Protein AF-A0A1I0B148-F1 (afdb_monomer_lite)

Structure (mmCIF, N/CA/C/O backbone):
data_AF-A0A1I0B148-F1
#
_entry.id   AF-A0A1I0B148-F1
#
loop_
_atom_site.group_PDB
_atom_site.id
_atom_site.type_symbol
_atom_site.label_atom_id
_atom_site.label_alt_id
_atom_site.label_comp_id
_atom_site.label_asym_id
_atom_site.label_entity_id
_atom_site.label_seq_id
_atom_site.pdbx_PDB_ins_code
_atom_site.Cartn_x
_atom_site.Cartn_y
_atom_site.Cartn_z
_atom_site.occupancy
_atom_site.B_iso_or_equiv
_atom_site.auth_seq_id
_atom_site.auth_comp_id
_atom_site.auth_asym_id
_atom_site.auth_atom_id
_atom_site.pdbx_PDB_model_num
ATOM 1 N N . MET A 1 1 ? -2.879 -19.312 -6.685 1.00 50.84 1 MET A N 1
ATOM 2 C CA . MET A 1 1 ? -2.182 -18.759 -5.494 1.00 50.84 1 MET A CA 1
ATOM 3 C C . MET A 1 1 ? -3.111 -17.940 -4.575 1.00 50.84 1 MET A C 1
ATOM 5 O O . MET A 1 1 ? -2.620 -17.189 -3.743 1.00 50.84 1 MET A O 1
ATOM 9 N N . GLU A 1 2 ? -4.437 -18.110 -4.638 1.00 46.28 2 GLU A N 1
ATOM 10 C CA . GLU A 1 2 ? -5.389 -17.275 -3.874 1.00 46.28 2 GLU A CA 1
ATOM 11 C C . GLU A 1 2 ? -5.387 -17.525 -2.355 1.00 46.28 2 GLU A C 1
ATOM 13 O O . GLU A 1 2 ? -5.644 -16.623 -1.564 1.00 46.28 2 GLU A O 1
ATOM 18 N N . VAL A 1 3 ? -5.017 -18.733 -1.920 1.00 53.47 3 VAL A N 1
ATOM 19 C CA . VAL A 1 3 ? -5.117 -19.148 -0.508 1.00 53.47 3 VAL A CA 1
ATOM 20 C C . VAL A 1 3 ? -4.088 -18.451 0.405 1.00 53.47 3 VAL A C 1
ATOM 22 O O . VAL A 1 3 ? -4.323 -18.317 1.601 1.00 53.47 3 VAL A O 1
ATOM 25 N N . TYR A 1 4 ? -2.966 -17.950 -0.132 1.00 51.75 4 TYR A N 1
ATOM 26 C CA . TYR A 1 4 ? -1.884 -17.358 0.678 1.00 51.75 4 TYR A CA 1
ATOM 27 C C . TYR A 1 4 ? -2.042 -15.858 0.962 1.00 51.75 4 TYR A C 1
ATOM 29 O O . TYR A 1 4 ? -1.493 -15.369 1.949 1.00 51.75 4 TYR A O 1
ATOM 37 N N . LEU A 1 5 ? -2.791 -15.118 0.138 1.00 50.66 5 LEU A N 1
ATOM 38 C CA . LEU A 1 5 ? -2.956 -13.673 0.330 1.00 50.66 5 LEU A CA 1
ATOM 39 C C . LEU A 1 5 ? -4.097 -13.332 1.304 1.00 50.66 5 LEU A C 1
ATOM 41 O O . LEU A 1 5 ? -4.040 -12.298 1.961 1.00 50.66 5 LEU A O 1
ATOM 45 N N . ASN A 1 6 ? -5.076 -14.228 1.463 1.00 53.66 6 ASN A N 1
ATOM 46 C CA . ASN A 1 6 ? -6.229 -14.046 2.355 1.00 53.66 6 ASN A CA 1
ATOM 47 C C . ASN A 1 6 ? -5.906 -14.213 3.851 1.00 53.66 6 ASN A C 1
ATOM 49 O O . ASN A 1 6 ? -6.762 -13.958 4.690 1.00 53.66 6 ASN A O 1
ATOM 53 N N . SER A 1 7 ? -4.681 -14.624 4.208 1.00 60.47 7 SER A N 1
ATOM 54 C CA . SER A 1 7 ? -4.294 -14.875 5.606 1.00 60.47 7 SER A CA 1
ATOM 55 C C . SER A 1 7 ? -3.383 -13.801 6.211 1.00 60.47 7 SER A C 1
ATOM 57 O O . SER A 1 7 ? -3.006 -13.916 7.380 1.00 60.47 7 SER A O 1
ATOM 59 N N . ILE A 1 8 ? -2.991 -12.780 5.442 1.00 73.81 8 ILE A N 1
ATOM 60 C CA . ILE A 1 8 ? -2.067 -11.744 5.916 1.00 73.81 8 ILE A CA 1
ATOM 61 C C . ILE A 1 8 ? -2.865 -10.575 6.493 1.00 73.81 8 ILE A C 1
ATOM 63 O O . ILE A 1 8 ? -3.666 -9.958 5.790 1.00 73.81 8 ILE A O 1
ATOM 67 N N . GLU A 1 9 ? -2.622 -10.268 7.766 1.00 83.81 9 GLU A N 1
ATOM 68 C CA . GLU A 1 9 ? -3.192 -9.107 8.451 1.00 83.81 9 GLU A CA 1
ATOM 69 C C . GLU A 1 9 ? -2.520 -7.822 7.928 1.00 83.81 9 GLU A C 1
ATOM 71 O O . GLU A 1 9 ? -1.301 -7.651 8.027 1.00 83.81 9 GLU A O 1
ATOM 76 N N . MET A 1 10 ? -3.308 -6.917 7.348 1.00 84.06 10 MET A N 1
ATOM 77 C CA . MET A 1 10 ? -2.861 -5.628 6.794 1.00 84.06 10 MET A CA 1
ATOM 78 C C . MET A 1 10 ? -3.265 -4.426 7.664 1.00 84.06 10 MET A C 1
ATOM 80 O O . MET A 1 10 ? -3.027 -3.272 7.303 1.00 84.06 10 MET A O 1
ATOM 84 N N . GLY A 1 11 ? -3.860 -4.710 8.816 1.00 81.88 11 GLY A N 1
ATOM 85 C CA . GLY A 1 11 ? -4.360 -3.780 9.818 1.00 81.88 11 GLY A CA 1
ATOM 86 C C . GLY A 1 11 ? -5.259 -4.542 10.788 1.00 81.88 11 GLY A C 1
ATOM 87 O O . GLY A 1 11 ? -5.593 -5.694 10.522 1.00 81.88 11 GLY A O 1
ATOM 88 N N . ASP A 1 12 ? -5.650 -3.911 11.891 1.00 82.19 12 ASP A N 1
ATOM 89 C CA . ASP A 1 12 ? -6.490 -4.540 12.919 1.00 82.19 12 ASP A CA 1
ATOM 90 C C . ASP A 1 12 ? -7.791 -5.104 12.316 1.00 82.19 12 ASP A C 1
ATOM 92 O O . ASP A 1 12 ? -8.651 -4.350 11.859 1.00 82.19 12 ASP A O 1
ATOM 96 N N . GLY A 1 13 ? -7.892 -6.434 12.240 1.00 83.00 13 GLY A N 1
ATOM 97 C CA . GLY A 1 13 ? -9.036 -7.140 11.653 1.00 83.00 13 GLY A CA 1
ATOM 98 C C . GLY A 1 13 ? -9.150 -7.094 10.121 1.00 83.00 13 GLY A C 1
ATOM 99 O O . GLY A 1 13 ? -10.140 -7.584 9.584 1.00 83.00 13 GLY A O 1
ATOM 100 N N . ILE A 1 14 ? -8.168 -6.538 9.402 1.00 86.94 14 ILE A N 1
ATOM 101 C CA . ILE A 1 14 ? -8.180 -6.429 7.934 1.00 86.94 14 ILE A CA 1
ATOM 102 C C . ILE A 1 14 ? -7.287 -7.517 7.344 1.00 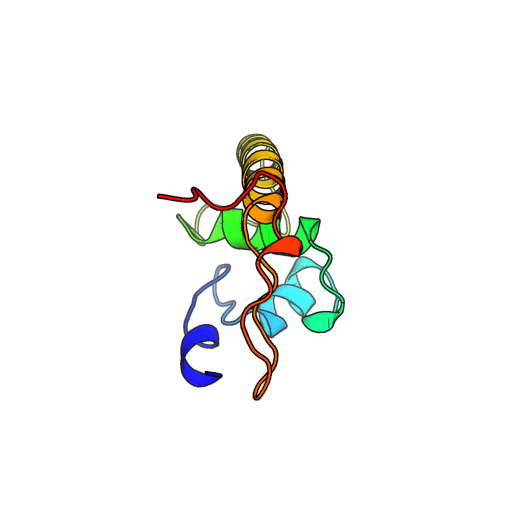86.94 14 ILE A C 1
ATOM 104 O O . ILE A 1 14 ? -6.062 -7.461 7.482 1.00 86.94 14 ILE A O 1
ATOM 108 N N . TYR A 1 15 ? -7.891 -8.472 6.643 1.00 87.06 15 TYR A N 1
ATOM 109 C CA . TYR A 1 15 ? -7.192 -9.604 6.039 1.00 87.06 15 TYR A CA 1
ATOM 110 C C . TYR A 1 15 ? -7.326 -9.584 4.523 1.00 87.06 15 TYR A C 1
ATOM 112 O O . TYR A 1 15 ? -8.421 -9.438 3.988 1.00 87.06 15 TYR A O 1
ATOM 120 N N . GLY A 1 16 ? -6.200 -9.761 3.835 1.00 88.88 16 GLY A N 1
ATOM 121 C CA . GLY A 1 16 ? -6.162 -9.738 2.377 1.00 88.88 16 GLY A CA 1
ATOM 122 C C . GLY A 1 16 ? -6.058 -8.338 1.776 1.00 88.88 16 GLY A C 1
ATOM 123 O O . GLY A 1 16 ? -6.310 -7.316 2.418 1.00 88.88 16 GLY A O 1
ATOM 124 N N . VAL A 1 17 ? -5.616 -8.303 0.518 1.00 89.00 17 VAL A N 1
ATOM 125 C CA . VAL A 1 17 ? -5.365 -7.046 -0.202 1.00 89.00 17 VAL A CA 1
ATOM 126 C C . VAL A 1 17 ? -6.657 -6.343 -0.595 1.00 89.00 17 VAL A C 1
ATOM 128 O O . VAL A 1 17 ? -6.690 -5.121 -0.565 1.00 89.00 17 VAL A O 1
ATOM 131 N N . ASP A 1 18 ? -7.710 -7.099 -0.897 1.00 90.81 18 ASP A N 1
ATOM 132 C CA . ASP A 1 18 ? -8.975 -6.554 -1.390 1.00 90.81 18 ASP A CA 1
ATOM 133 C C . ASP A 1 18 ? -9.726 -5.804 -0.282 1.00 90.81 18 ASP A C 1
ATOM 135 O O . ASP A 1 18 ? -9.980 -4.608 -0.392 1.00 90.81 18 ASP A O 1
ATOM 139 N N . ALA A 1 19 ? -9.888 -6.437 0.886 1.00 92.69 19 ALA A N 1
ATOM 140 C CA . ALA A 1 19 ? -10.422 -5.769 2.076 1.00 92.69 19 ALA A CA 1
ATOM 141 C C . ALA A 1 19 ? -9.576 -4.551 2.496 1.00 92.69 19 ALA A C 1
ATOM 143 O O . ALA A 1 19 ? -10.094 -3.540 2.971 1.00 92.69 19 ALA A O 1
ATOM 144 N N . CYS A 1 20 ? -8.253 -4.624 2.319 1.00 93.56 20 CYS A N 1
ATOM 145 C CA . CYS A 1 20 ? -7.358 -3.501 2.581 1.00 93.56 20 CYS A CA 1
ATOM 146 C C . CYS A 1 20 ? -7.550 -2.359 1.570 1.00 93.56 20 CYS A C 1
ATOM 148 O O . CYS A 1 20 ? -7.519 -1.194 1.975 1.00 93.56 20 CYS A O 1
ATOM 150 N N . ALA A 1 21 ? -7.749 -2.673 0.287 1.00 95.75 21 ALA A N 1
ATOM 151 C CA . ALA A 1 21 ? -8.008 -1.714 -0.781 1.00 95.75 21 ALA A CA 1
ATOM 152 C C . ALA A 1 21 ? -9.299 -0.937 -0.507 1.00 95.75 21 ALA A C 1
ATOM 154 O O . ALA A 1 21 ? -9.275 0.296 -0.437 1.00 95.75 21 ALA A O 1
ATOM 155 N N . GLU A 1 22 ? -10.380 -1.655 -0.212 1.00 95.06 22 GLU A N 1
ATOM 156 C CA . GLU A 1 22 ? -11.677 -1.065 0.094 1.00 95.06 22 GLU A CA 1
ATOM 157 C C . GLU A 1 22 ? -11.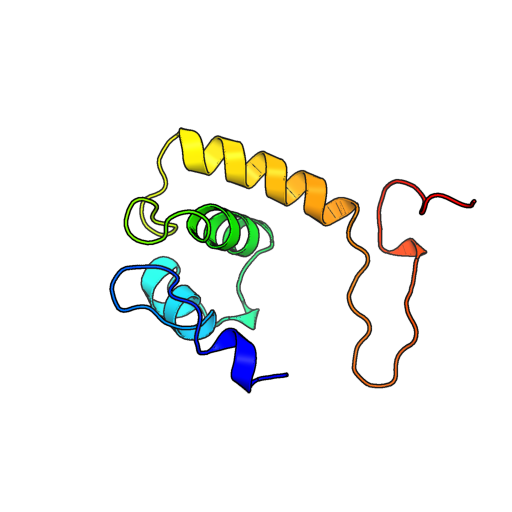594 -0.204 1.364 1.00 95.06 22 GLU A C 1
ATOM 159 O O . GLU A 1 22 ? -11.880 0.995 1.341 1.00 95.06 22 GLU A O 1
ATOM 164 N N . TYR A 1 23 ? -11.102 -0.768 2.472 1.00 94.81 23 TYR A N 1
ATOM 165 C CA . TYR A 1 23 ? -11.149 -0.096 3.772 1.00 94.81 23 TYR A CA 1
ATOM 166 C C . TYR A 1 23 ? -10.171 1.082 3.911 1.00 94.81 23 TYR A C 1
ATOM 168 O O . TYR A 1 23 ? -10.467 2.068 4.600 1.00 94.81 23 TYR A O 1
ATOM 176 N N . ASN A 1 24 ? -8.977 0.990 3.314 1.00 95.12 24 ASN A N 1
ATOM 177 C CA . ASN A 1 24 ? -7.945 2.022 3.456 1.00 95.12 24 ASN A CA 1
ATOM 178 C C . ASN A 1 24 ? -7.935 3.037 2.311 1.00 95.12 24 ASN A C 1
ATOM 180 O O . ASN A 1 24 ? -7.449 4.151 2.526 1.00 95.12 24 ASN A O 1
ATOM 184 N N . PHE A 1 25 ? -8.425 2.668 1.124 1.00 96.12 25 PHE A N 1
ATOM 185 C CA . PHE A 1 25 ? -8.306 3.484 -0.087 1.00 96.12 25 PHE A CA 1
ATOM 186 C C . PHE A 1 25 ? -9.635 3.711 -0.820 1.00 96.12 25 PHE A C 1
ATOM 188 O O . PHE A 1 25 ? -9.676 4.617 -1.650 1.00 96.12 25 PHE A O 1
ATOM 195 N N . GLY A 1 26 ? -10.699 2.961 -0.503 1.00 96.69 26 GLY A N 1
ATOM 196 C CA . GLY A 1 26 ? -11.989 3.045 -1.195 1.00 96.69 26 GLY A CA 1
ATOM 197 C C . GLY A 1 26 ? -11.905 2.589 -2.652 1.00 96.69 26 GLY A C 1
ATOM 198 O O . GLY A 1 26 ? -12.454 3.263 -3.518 1.00 96.69 26 GLY A O 1
ATOM 199 N N . LYS A 1 27 ? -11.141 1.523 -2.912 1.00 96.75 27 LYS A N 1
ATOM 200 C CA . LYS A 1 27 ? -10.816 0.999 -4.246 1.00 96.75 27 LYS A CA 1
ATOM 201 C C . LYS A 1 27 ? -10.945 -0.517 -4.288 1.00 96.75 27 LYS A C 1
ATOM 203 O O . LYS A 1 27 ? -10.745 -1.154 -3.253 1.00 96.75 27 LYS A O 1
ATOM 208 N N . GLU A 1 28 ? -11.150 -1.071 -5.475 1.00 94.81 28 GLU A N 1
ATOM 209 C CA . GLU A 1 28 ? -10.916 -2.495 -5.731 1.00 94.81 28 GLU A CA 1
ATOM 210 C C . GLU A 1 28 ? -9.401 -2.791 -5.777 1.00 94.81 28 GLU A C 1
ATOM 212 O O . GLU A 1 28 ? -8.569 -1.899 -5.999 1.00 94.81 28 GLU A O 1
ATOM 217 N N . ALA A 1 29 ? -8.998 -4.039 -5.504 1.00 92.06 29 ALA A N 1
ATOM 218 C CA . ALA A 1 29 ? -7.580 -4.409 -5.447 1.00 92.06 29 ALA A CA 1
ATOM 219 C C . ALA A 1 29 ? -6.802 -4.127 -6.747 1.00 92.06 29 ALA A C 1
ATOM 221 O O . ALA A 1 29 ? -5.607 -3.819 -6.694 1.00 92.06 29 ALA A O 1
ATOM 222 N N . ASP A 1 30 ? -7.450 -4.236 -7.905 1.00 93.12 30 ASP A N 1
ATOM 223 C CA . ASP A 1 30 ? -6.866 -4.002 -9.229 1.00 93.12 30 ASP A CA 1
ATOM 224 C C . ASP A 1 30 ? -6.753 -2.507 -9.594 1.00 93.12 30 ASP A C 1
ATOM 226 O O . ASP A 1 30 ? -5.921 -2.132 -10.423 1.00 93.12 30 ASP A O 1
ATOM 230 N N . GLU A 1 31 ? -7.490 -1.635 -8.904 1.00 96.00 31 GLU A N 1
ATOM 231 C CA . GLU A 1 31 ? -7.403 -0.174 -9.013 1.00 96.00 31 GLU A CA 1
ATOM 232 C C . GLU A 1 31 ? -6.277 0.436 -8.152 1.00 96.00 31 GLU A C 1
ATOM 234 O O . GLU A 1 31 ? -6.001 1.650 -8.195 1.00 96.00 31 GLU A O 1
ATOM 239 N N . LEU A 1 32 ? -5.611 -0.378 -7.326 1.00 95.50 32 LEU A N 1
ATOM 240 C CA . LEU A 1 32 ? -4.512 0.082 -6.486 1.00 95.50 32 LEU A CA 1
ATOM 241 C C . LEU A 1 32 ? -3.338 0.566 -7.338 1.00 95.50 32 LEU A C 1
ATOM 243 O O . LEU A 1 32 ? -2.757 -0.146 -8.160 1.00 95.50 32 LEU A O 1
ATOM 247 N N . SER A 1 33 ? -2.902 1.797 -7.075 1.00 95.69 33 SER A N 1
ATOM 248 C CA . SER A 1 33 ? -1.702 2.317 -7.717 1.00 95.69 33 SER A CA 1
ATOM 249 C C . SER A 1 33 ? -0.451 1.652 -7.137 1.00 95.69 33 SER A C 1
ATOM 251 O O . SER A 1 33 ? -0.419 1.204 -5.989 1.00 95.69 33 SER A O 1
ATOM 253 N N . ARG A 1 34 ? 0.668 1.709 -7.871 1.00 93.38 34 ARG A N 1
ATOM 254 C CA . ARG A 1 34 ? 1.979 1.276 -7.342 1.00 93.38 34 ARG A CA 1
ATOM 255 C C . ARG A 1 34 ? 2.335 1.950 -6.012 1.00 93.38 34 ARG A C 1
ATOM 257 O O . ARG A 1 34 ? 3.042 1.364 -5.196 1.00 93.38 34 ARG A O 1
ATOM 264 N N . ALA A 1 35 ? 1.885 3.189 -5.804 1.00 96.00 35 ALA A N 1
ATOM 265 C CA . ALA A 1 35 ? 2.112 3.912 -4.560 1.00 96.00 35 ALA A CA 1
ATOM 266 C C . ALA A 1 35 ? 1.256 3.363 -3.408 1.00 96.00 35 ALA A C 1
ATOM 268 O O . ALA A 1 35 ? 1.765 3.298 -2.286 1.00 96.00 35 ALA A O 1
ATOM 269 N N . ASP A 1 36 ? 0.015 2.952 -3.682 1.00 96.44 36 ASP A N 1
ATOM 270 C CA . ASP A 1 36 ? -0.886 2.330 -2.705 1.00 96.44 36 ASP A CA 1
ATOM 271 C C . ASP A 1 36 ? -0.323 0.969 -2.278 1.00 96.44 36 ASP A C 1
ATOM 273 O O . ASP A 1 36 ? -0.084 0.746 -1.091 1.00 96.44 36 ASP A O 1
ATOM 277 N N . CYS A 1 37 ? 0.068 0.127 -3.242 1.00 95.38 37 CYS A N 1
ATOM 278 C CA . CYS A 1 37 ? 0.711 -1.163 -2.974 1.00 95.38 37 CYS A CA 1
ATOM 279 C C . CYS A 1 37 ? 2.006 -1.012 -2.160 1.00 95.38 37 CYS A C 1
ATOM 281 O O . CYS A 1 37 ? 2.237 -1.744 -1.197 1.00 95.38 37 CYS A O 1
ATOM 283 N N . ALA A 1 38 ? 2.847 -0.024 -2.490 1.00 96.19 38 ALA A N 1
ATOM 284 C CA . ALA A 1 38 ? 4.063 0.256 -1.724 1.00 96.19 38 ALA A CA 1
ATOM 285 C C . ALA A 1 38 ? 3.767 0.701 -0.281 1.00 96.19 38 ALA A C 1
ATOM 287 O O . ALA A 1 38 ? 4.584 0.478 0.616 1.00 96.19 38 ALA A O 1
ATOM 288 N N . LEU A 1 39 ? 2.623 1.350 -0.049 1.00 96.31 39 LEU A N 1
ATOM 289 C CA . LEU A 1 39 ? 2.203 1.780 1.278 1.00 96.31 39 LEU A CA 1
ATOM 290 C C . LEU A 1 39 ? 1.629 0.618 2.094 1.00 96.31 39 LEU A C 1
ATOM 292 O O . LEU A 1 39 ? 1.983 0.490 3.262 1.00 96.31 39 LEU A O 1
ATOM 296 N N . ILE A 1 40 ? 0.835 -0.256 1.473 1.00 95.25 40 ILE A N 1
ATOM 297 C CA . ILE A 1 40 ? 0.367 -1.515 2.071 1.00 95.25 40 ILE A CA 1
ATOM 298 C C . ILE A 1 40 ? 1.570 -2.379 2.476 1.00 95.25 40 ILE A C 1
ATOM 300 O O . ILE A 1 40 ? 1.685 -2.799 3.626 1.00 95.25 40 ILE A O 1
ATOM 304 N N . ALA A 1 41 ? 2.548 -2.552 1.583 1.00 93.88 41 ALA A N 1
ATOM 305 C CA . ALA A 1 41 ? 3.781 -3.284 1.881 1.00 93.88 41 ALA A CA 1
ATOM 306 C C . ALA A 1 41 ? 4.594 -2.654 3.031 1.00 93.88 41 ALA A C 1
ATOM 308 O O . ALA A 1 41 ? 5.289 -3.353 3.773 1.00 93.88 41 ALA A O 1
ATOM 309 N N . ALA A 1 42 ? 4.516 -1.330 3.213 1.00 95.19 42 ALA A N 1
ATOM 310 C CA . ALA A 1 42 ? 5.156 -0.646 4.335 1.00 95.19 42 ALA A CA 1
ATOM 311 C C . ALA A 1 42 ? 4.496 -0.956 5.693 1.00 95.19 42 ALA A C 1
ATOM 313 O O . ALA A 1 42 ? 5.152 -0.756 6.719 1.00 95.19 42 ALA A O 1
ATOM 314 N N . THR A 1 43 ? 3.252 -1.446 5.699 1.00 93.19 43 THR A N 1
ATOM 315 C CA . THR A 1 43 ? 2.467 -1.805 6.892 1.00 93.19 43 THR A CA 1
ATOM 316 C C . THR A 1 43 ? 2.810 -3.198 7.431 1.00 93.19 43 THR A C 1
ATOM 318 O O . THR A 1 43 ? 2.927 -3.374 8.644 1.00 93.19 4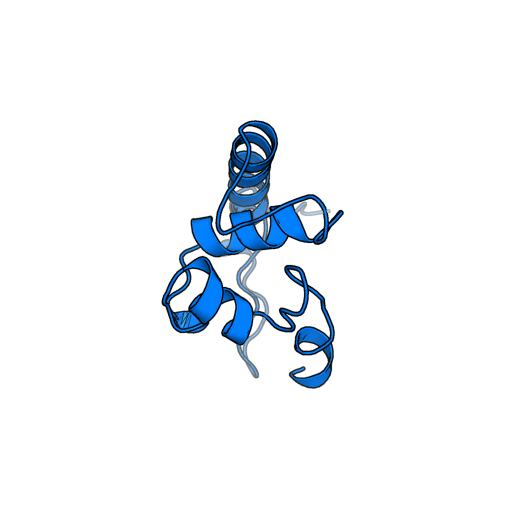3 THR A O 1
ATOM 321 N N . LEU A 1 44 ? 3.086 -4.159 6.543 1.00 90.31 44 LEU A N 1
ATOM 322 C CA . LEU A 1 44 ? 3.303 -5.582 6.868 1.00 90.31 44 LEU A CA 1
ATOM 323 C C . LEU A 1 44 ? 4.333 -5.911 7.970 1.00 90.31 44 LEU A C 1
ATOM 325 O O . LEU A 1 44 ? 4.135 -6.893 8.677 1.00 90.31 44 LEU A O 1
ATOM 329 N N . PRO A 1 45 ? 5.422 -5.146 8.183 1.00 90.56 45 PRO A N 1
ATOM 330 C CA . PRO A 1 45 ? 6.367 -5.456 9.257 1.00 90.56 45 PRO A CA 1
ATOM 331 C C . PRO A 1 45 ? 5.765 -5.358 10.661 1.00 90.56 45 PRO A C 1
ATOM 333 O O . PRO A 1 45 ? 6.304 -5.949 11.592 1.00 90.56 45 PRO A O 1
ATOM 336 N N . ASN A 1 46 ? 4.720 -4.542 10.837 1.00 90.56 46 ASN A N 1
ATOM 337 C CA . ASN A 1 46 ? 3.985 -4.421 12.092 1.00 90.56 46 ASN A CA 1
ATOM 338 C C . ASN A 1 46 ? 2.598 -3.797 11.822 1.00 90.56 46 ASN A C 1
ATOM 340 O O . ASN A 1 46 ? 2.421 -2.594 12.045 1.00 90.56 46 ASN A O 1
ATOM 344 N N . PRO A 1 47 ? 1.625 -4.586 11.335 1.00 87.69 47 PRO A N 1
ATOM 345 C CA . PRO A 1 47 ? 0.323 -4.081 10.889 1.00 87.69 47 PRO A CA 1
ATOM 346 C C . PRO A 1 47 ? -0.536 -3.502 12.021 1.00 87.69 47 PRO A C 1
ATOM 348 O O . PRO A 1 47 ? -1.425 -2.699 11.769 1.00 87.69 47 PRO A O 1
ATOM 351 N N . ARG A 1 48 ? -0.228 -3.829 13.282 1.00 86.50 48 ARG A N 1
ATOM 352 C CA . ARG A 1 48 ? -0.892 -3.238 14.457 1.00 86.50 48 ARG A CA 1
ATOM 353 C C . ARG A 1 48 ? -0.398 -1.830 14.782 1.00 86.50 48 ARG A C 1
ATOM 355 O O . ARG A 1 48 ? -1.106 -1.051 15.408 1.00 86.50 48 ARG A O 1
ATOM 362 N N . LYS A 1 49 ? 0.839 -1.500 14.396 1.00 90.25 49 LYS A N 1
ATOM 363 C CA . LYS A 1 49 ? 1.463 -0.191 14.658 1.00 90.25 49 LYS A CA 1
ATOM 364 C C . LYS A 1 49 ? 1.432 0.734 13.445 1.00 90.25 49 LYS A C 1
ATOM 366 O O . LYS A 1 49 ? 1.473 1.955 13.590 1.00 90.25 49 LYS A O 1
ATOM 371 N N . PHE A 1 50 ? 1.460 0.164 12.250 1.00 93.62 50 PHE A N 1
ATOM 372 C CA . PHE A 1 50 ? 1.518 0.895 10.996 1.00 93.62 50 PHE A CA 1
ATOM 373 C C . PHE A 1 50 ? 0.150 0.878 10.321 1.00 93.62 50 PHE A C 1
ATOM 375 O O . PHE A 1 50 ? -0.560 -0.112 10.380 1.00 93.62 50 PHE A O 1
ATOM 382 N N . SER A 1 51 ? -0.219 1.983 9.678 1.00 93.88 51 SER A N 1
ATOM 383 C CA . SER A 1 51 ? -1.497 2.108 8.980 1.00 93.88 51 SER A CA 1
ATOM 384 C C . SER A 1 51 ? -1.274 2.715 7.605 1.00 93.88 51 SER A C 1
ATOM 386 O O . SER A 1 51 ? -0.741 3.819 7.478 1.00 93.88 51 SER A O 1
ATOM 388 N N . SER A 1 52 ? -1.687 2.001 6.562 1.00 95.25 52 SER A N 1
ATOM 389 C CA . SER A 1 52 ? -1.700 2.517 5.190 1.00 95.25 52 SER A CA 1
ATOM 390 C C . SER A 1 52 ? -2.774 3.586 4.982 1.00 95.25 52 SER A C 1
ATOM 392 O O . SER A 1 52 ? -2.576 4.475 4.160 1.00 95.25 52 SER A O 1
ATOM 394 N N . ARG A 1 53 ? -3.851 3.567 5.779 1.00 95.56 53 ARG A N 1
ATOM 395 C CA . ARG A 1 53 ? -4.882 4.617 5.807 1.00 95.56 53 ARG A CA 1
ATOM 396 C C . ARG A 1 53 ? -4.382 5.904 6.462 1.00 95.56 53 ARG A C 1
ATOM 398 O O . ARG A 1 53 ? -4.642 6.995 5.964 1.00 95.56 53 ARG A O 1
ATOM 405 N N . TYR A 1 54 ? -3.605 5.778 7.541 1.00 95.50 54 TYR A N 1
ATOM 406 C CA . TYR A 1 54 ? -3.046 6.907 8.296 1.00 95.50 54 TYR A CA 1
ATOM 407 C C . TYR A 1 54 ? -1.516 6.810 8.422 1.00 95.50 54 TYR A C 1
ATOM 409 O O . TYR A 1 54 ? -0.976 6.569 9.506 1.00 95.50 54 TYR A O 1
ATOM 417 N N . PRO A 1 55 ? -0.774 6.988 7.317 1.00 95.75 55 PRO A N 1
ATOM 418 C CA . PRO A 1 55 ? 0.653 6.716 7.304 1.00 95.75 55 PRO A CA 1
ATOM 419 C C . PRO A 1 55 ? 1.460 7.807 8.004 1.00 95.75 55 PRO A C 1
ATOM 421 O O . PRO A 1 55 ? 1.418 8.986 7.647 1.00 95.75 55 PRO A O 1
ATOM 424 N N . SER A 1 56 ? 2.305 7.390 8.945 1.00 96.81 56 SER A N 1
ATOM 425 C CA . SER A 1 56 ? 3.275 8.281 9.584 1.00 96.81 56 SER A CA 1
ATOM 426 C C . SER A 1 56 ? 4.355 8.765 8.603 1.00 96.81 56 SER A C 1
ATOM 428 O O . SER A 1 56 ? 4.585 8.190 7.533 1.00 96.81 56 SER A O 1
ATOM 430 N N . ARG A 1 57 ? 5.124 9.789 9.000 1.00 96.94 57 ARG A N 1
ATOM 431 C CA . ARG A 1 57 ? 6.279 10.276 8.221 1.00 96.94 57 ARG A CA 1
ATOM 432 C C . ARG A 1 57 ? 7.301 9.170 7.929 1.00 96.94 57 ARG A C 1
ATOM 434 O O . ARG A 1 57 ? 7.880 9.136 6.842 1.00 96.94 57 ARG A O 1
ATOM 441 N N . TYR A 1 58 ? 7.507 8.259 8.882 1.00 96.00 58 TYR A N 1
ATOM 442 C CA . TYR A 1 58 ? 8.365 7.089 8.698 1.00 96.00 58 TYR A CA 1
ATOM 443 C C . TYR A 1 58 ? 7.828 6.172 7.592 1.00 96.00 58 TYR A C 1
ATOM 445 O 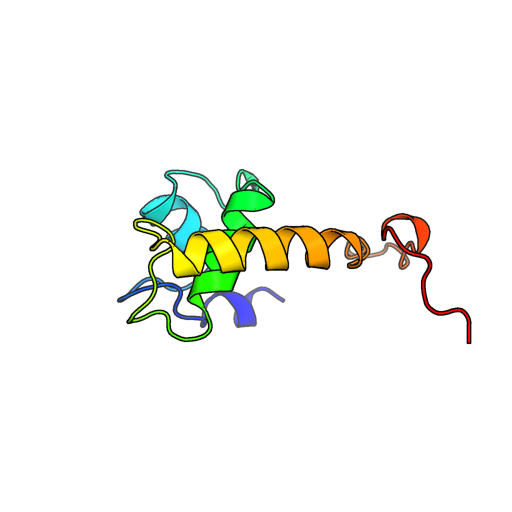O . TYR A 1 58 ? 8.579 5.799 6.688 1.00 96.00 58 TYR A O 1
ATOM 453 N N . MET A 1 59 ? 6.524 5.881 7.603 1.00 97.06 59 MET A N 1
ATOM 454 C CA . MET A 1 59 ? 5.889 5.051 6.576 1.00 97.06 59 MET A CA 1
ATOM 455 C C . MET A 1 59 ? 5.979 5.689 5.195 1.00 97.06 59 MET A C 1
ATOM 457 O O . MET A 1 59 ? 6.350 5.009 4.248 1.00 97.06 59 MET A O 1
ATOM 461 N N . ARG A 1 60 ? 5.761 7.004 5.071 1.00 97.50 60 ARG A N 1
ATOM 462 C CA . ARG A 1 60 ? 5.943 7.719 3.794 1.00 97.50 60 ARG A CA 1
ATOM 463 C C . ARG A 1 60 ? 7.383 7.632 3.275 1.00 97.50 60 ARG A C 1
ATOM 465 O O . ARG A 1 60 ? 7.600 7.475 2.076 1.00 97.50 60 ARG A O 1
ATOM 472 N N . LYS A 1 61 ? 8.391 7.689 4.157 1.00 97.56 61 LYS A N 1
ATOM 473 C CA . LYS A 1 61 ? 9.798 7.470 3.764 1.00 97.56 61 LYS A CA 1
ATOM 474 C C . LYS A 1 61 ? 10.015 6.037 3.267 1.00 97.56 61 LYS A C 1
ATOM 476 O O . LYS A 1 61 ? 10.673 5.841 2.246 1.00 97.56 61 LYS A O 1
ATOM 481 N N . ARG A 1 62 ? 9.445 5.051 3.963 1.00 96.56 62 ARG A N 1
ATOM 482 C CA . ARG A 1 62 ? 9.524 3.633 3.591 1.00 96.56 62 ARG A CA 1
ATOM 483 C C . ARG A 1 62 ? 8.804 3.340 2.271 1.00 96.56 62 ARG A C 1
ATOM 485 O O . ARG A 1 62 ? 9.400 2.693 1.420 1.00 96.56 62 ARG A O 1
ATOM 492 N N . GLN A 1 63 ? 7.609 3.891 2.065 1.00 97.38 63 GLN A N 1
ATOM 493 C CA . GLN A 1 63 ? 6.829 3.816 0.824 1.00 97.38 63 GLN A CA 1
ATOM 494 C C . GLN A 1 63 ? 7.678 4.241 -0.379 1.00 97.38 63 GLN A C 1
ATOM 496 O O . GLN A 1 63 ? 7.795 3.495 -1.343 1.00 97.38 63 GLN A O 1
ATOM 501 N N . ARG A 1 64 ? 8.347 5.401 -0.304 1.00 97.44 64 ARG A N 1
ATOM 502 C CA . ARG A 1 64 ? 9.213 5.889 -1.395 1.00 97.44 64 ARG A CA 1
ATOM 503 C C . ARG A 1 64 ? 10.408 4.980 -1.665 1.00 97.44 64 ARG A C 1
ATOM 505 O O . ARG A 1 64 ? 10.871 4.909 -2.801 1.00 97.44 64 ARG A O 1
ATOM 512 N N . ARG A 1 65 ? 10.952 4.332 -0.629 1.00 96.50 65 ARG A N 1
ATOM 513 C CA . ARG A 1 65 ? 12.021 3.342 -0.800 1.00 96.50 65 ARG A CA 1
ATOM 514 C C . ARG A 1 65 ? 11.474 2.114 -1.520 1.00 96.50 65 ARG A C 1
ATOM 516 O O . ARG A 1 65 ? 11.989 1.792 -2.576 1.00 96.50 65 ARG A O 1
ATOM 523 N N . ILE A 1 66 ? 10.394 1.517 -1.015 1.00 95.75 66 ILE A N 1
ATOM 524 C CA . ILE A 1 66 ? 9.746 0.342 -1.618 1.00 95.75 66 ILE A CA 1
ATOM 525 C C . ILE A 1 66 ? 9.373 0.613 -3.078 1.00 95.75 66 ILE A C 1
ATOM 527 O O . ILE A 1 66 ? 9.731 -0.164 -3.950 1.00 95.75 66 ILE A O 1
ATOM 531 N N . GLN A 1 67 ? 8.745 1.751 -3.375 1.00 94.62 67 GLN A N 1
ATOM 532 C CA . GLN A 1 67 ? 8.351 2.113 -4.738 1.00 94.62 67 GLN A CA 1
ATOM 533 C C . GLN A 1 67 ? 9.545 2.207 -5.704 1.00 94.62 67 GLN A C 1
ATOM 535 O O . GLN A 1 67 ? 9.399 1.937 -6.897 1.00 94.62 67 GLN A O 1
ATOM 540 N N . ARG A 1 68 ? 10.727 2.586 -5.201 1.00 93.56 68 ARG A N 1
ATOM 541 C CA . ARG A 1 68 ? 11.977 2.571 -5.970 1.00 93.56 68 ARG A CA 1
ATOM 542 C C . ARG A 1 68 ? 12.462 1.144 -6.197 1.00 93.56 68 ARG A C 1
ATOM 544 O O . ARG A 1 68 ? 12.790 0.824 -7.330 1.00 93.56 68 ARG A O 1
ATOM 551 N N . GLU A 1 69 ? 12.449 0.309 -5.157 1.00 92.19 69 GLU A N 1
ATOM 552 C CA . GLU A 1 69 ? 12.832 -1.107 -5.258 1.00 92.19 69 GLU A CA 1
ATOM 553 C C . GLU A 1 69 ? 11.941 -1.864 -6.253 1.00 92.19 69 GLU A C 1
ATOM 555 O O . GLU A 1 69 ? 12.432 -2.639 -7.064 1.00 92.19 69 GLU A O 1
ATOM 560 N N . MET A 1 70 ? 10.638 -1.563 -6.287 1.00 90.50 70 MET A N 1
ATOM 561 C CA . MET A 1 70 ? 9.694 -2.169 -7.234 1.00 90.50 70 MET A CA 1
ATOM 562 C C . MET A 1 70 ? 10.042 -1.910 -8.707 1.00 90.50 70 MET A C 1
ATOM 564 O O . MET A 1 70 ? 9.431 -2.527 -9.574 1.00 90.50 70 MET A O 1
ATOM 568 N N . LYS A 1 71 ? 10.932 -0.960 -9.030 1.00 88.06 71 LYS A N 1
ATOM 569 C CA . LYS A 1 71 ? 11.394 -0.760 -10.412 1.00 88.06 71 LYS A CA 1
ATOM 570 C C . LYS A 1 71 ? 12.384 -1.839 -10.852 1.00 88.06 71 LYS A C 1
ATOM 572 O O . LYS A 1 71 ? 12.475 -2.116 -12.038 1.00 88.06 71 LYS A O 1
ATOM 577 N N . PHE A 1 72 ? 13.100 -2.437 -9.905 1.00 87.12 72 PHE A N 1
ATOM 578 C CA . PHE A 1 72 ? 14.044 -3.530 -10.143 1.00 87.12 72 PHE A CA 1
ATOM 579 C C . PHE A 1 72 ? 13.357 -4.899 -10.095 1.00 87.12 72 PHE A C 1
ATOM 581 O O . PHE A 1 72 ? 14.003 -5.919 -10.315 1.00 87.12 72 PHE A O 1
ATOM 588 N N . ILE A 1 73 ? 12.053 -4.925 -9.794 1.00 82.62 73 ILE A N 1
ATOM 589 C CA . ILE A 1 73 ? 11.251 -6.139 -9.829 1.00 82.62 73 ILE A CA 1
ATOM 590 C C . ILE A 1 73 ? 10.606 -6.225 -11.220 1.00 82.62 73 ILE A C 1
ATOM 592 O O . ILE A 1 73 ? 9.806 -5.350 -11.563 1.00 82.62 73 ILE A O 1
ATOM 596 N N . PRO A 1 74 ? 10.955 -7.243 -12.014 1.00 75.94 74 PRO A N 1
ATOM 597 C CA . PRO A 1 74 ? 10.334 -7.508 -13.309 1.00 75.94 74 PRO A CA 1
ATOM 598 C C . PRO A 1 74 ? 8.848 -7.811 -13.118 1.00 75.94 74 PRO A C 1
ATOM 600 O O . PRO A 1 74 ? 8.430 -8.287 -12.058 1.00 75.94 74 PRO A O 1
ATOM 603 N N . SER A 1 75 ? 8.034 -7.538 -14.135 1.00 74.06 75 SER A N 1
ATOM 604 C CA . SER A 1 75 ? 6.628 -7.926 -14.099 1.00 74.06 75 SER A CA 1
ATOM 605 C C . SER A 1 75 ? 6.528 -9.434 -13.915 1.00 74.06 75 SER A C 1
ATOM 607 O O . SER A 1 75 ? 7.190 -10.193 -14.627 1.00 74.06 75 SER A O 1
ATOM 609 N N . PHE A 1 76 ? 5.688 -9.864 -12.976 1.00 73.06 76 PHE A N 1
ATOM 610 C CA . PHE A 1 76 ? 5.342 -11.273 -12.889 1.00 73.06 76 PHE A CA 1
ATOM 611 C C . PHE A 1 76 ? 4.665 -11.682 -14.201 1.00 73.06 76 PHE A C 1
ATOM 613 O O . PHE A 1 76 ? 3.745 -10.977 -14.630 1.00 73.06 76 PHE A O 1
ATOM 620 N N . PRO A 1 77 ? 5.132 -12.759 -14.852 1.00 73.06 77 PRO A N 1
ATOM 621 C CA . PRO A 1 77 ? 4.478 -13.250 -16.049 1.00 73.06 77 PRO A CA 1
ATOM 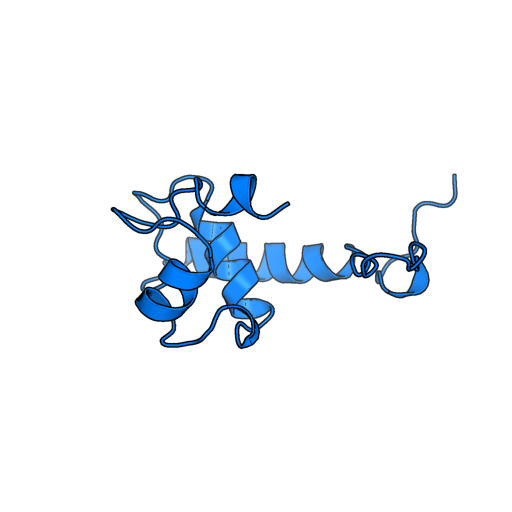622 C C . PRO A 1 77 ? 3.044 -13.656 -15.714 1.00 73.06 77 PRO A C 1
ATOM 624 O O . PRO A 1 77 ? 2.772 -14.154 -14.614 1.00 73.06 77 PRO A O 1
ATOM 627 N N . LYS A 1 78 ? 2.121 -13.436 -16.651 1.00 76.12 78 LYS A N 1
ATOM 628 C CA . LYS A 1 78 ? 0.783 -14.015 -16.528 1.00 76.12 78 LYS A CA 1
ATOM 629 C C . LYS A 1 78 ? 0.875 -15.532 -16.663 1.00 76.12 78 LYS A C 1
ATOM 631 O O . LYS A 1 78 ? 1.871 -16.076 -17.135 1.00 76.12 78 LYS A O 1
ATOM 636 N N . GLU A 1 79 ? -0.165 -16.228 -16.225 1.00 73.62 79 GLU A N 1
ATOM 637 C CA . GLU A 1 79 ? -0.223 -17.681 -16.347 1.00 73.62 79 GLU A CA 1
ATOM 638 C C . GLU A 1 79 ? -0.085 -18.095 -17.824 1.00 73.62 79 GLU A C 1
ATOM 640 O O . GLU A 1 79 ? -0.871 -17.672 -18.669 1.00 73.62 79 GLU A O 1
ATOM 645 N N . GLY A 1 80 ? 0.961 -18.870 -18.136 1.00 75.69 80 GLY A N 1
ATOM 646 C CA . GLY A 1 80 ? 1.312 -19.274 -19.503 1.00 75.69 80 GLY A CA 1
ATOM 647 C C . GLY A 1 80 ? 2.299 -18.359 -20.245 1.00 75.69 80 GLY A C 1
ATOM 648 O O . GLY A 1 80 ? 2.662 -18.681 -21.373 1.00 75.69 80 GLY A O 1
ATOM 649 N N . GLU A 1 81 ? 2.758 -17.259 -19.640 1.00 77.94 81 GLU A N 1
ATOM 650 C CA . GLU A 1 81 ? 3.794 -16.379 -20.201 1.00 77.94 81 GLU A CA 1
ATOM 651 C C . GLU A 1 81 ? 5.171 -16.650 -19.564 1.00 77.94 81 GLU A C 1
ATOM 653 O O . GLU A 1 81 ? 5.276 -16.995 -18.385 1.00 77.94 81 GLU A O 1
ATOM 658 N N . ASP A 1 82 ? 6.244 -16.470 -20.339 1.00 74.62 82 ASP A N 1
ATOM 659 C CA . ASP A 1 82 ? 7.615 -16.551 -19.831 1.00 74.62 82 ASP A CA 1
ATOM 660 C C . ASP A 1 82 ? 8.054 -15.245 -19.156 1.00 74.62 82 ASP A C 1
ATOM 662 O O . ASP A 1 82 ? 7.584 -14.143 -19.453 1.00 74.62 82 ASP A O 1
ATOM 666 N N . TYR A 1 83 ? 9.011 -15.372 -18.238 1.00 72.50 83 TYR A N 1
ATOM 667 C CA . TYR A 1 83 ? 9.631 -14.249 -17.547 1.00 72.50 83 TYR A CA 1
ATOM 668 C C . TYR A 1 83 ? 10.260 -13.245 -18.528 1.00 72.50 83 TYR A C 1
ATOM 670 O O . TYR A 1 83 ? 11.179 -13.595 -19.270 1.00 72.50 83 TYR A O 1
ATOM 678 N N . ASN A 1 84 ? 9.826 -11.979 -18.472 1.00 74.44 84 ASN A N 1
ATOM 679 C CA . ASN A 1 84 ? 10.413 -10.911 -19.279 1.00 74.44 84 ASN A CA 1
ATOM 680 C C . ASN A 1 84 ? 11.401 -10.046 -18.459 1.00 74.44 84 ASN A C 1
ATOM 682 O O . ASN A 1 84 ? 10.964 -9.186 -17.678 1.00 74.44 84 ASN A O 1
ATOM 686 N N . PRO A 1 85 ? 12.723 -10.209 -18.665 1.00 70.44 85 PRO A N 1
ATOM 687 C CA . PRO A 1 85 ? 13.757 -9.481 -17.935 1.00 70.44 85 PRO A CA 1
ATOM 688 C C . PRO A 1 85 ? 13.799 -7.974 -18.220 1.00 70.44 85 PRO A C 1
ATOM 690 O O . PRO A 1 85 ? 14.287 -7.204 -17.394 1.00 70.44 85 PRO A O 1
ATOM 693 N N . GLU A 1 86 ? 13.283 -7.539 -19.369 1.00 76.62 86 GLU A N 1
ATOM 694 C CA . GLU A 1 86 ? 13.372 -6.149 -19.836 1.00 76.62 86 GLU A CA 1
ATOM 695 C C . GLU A 1 86 ? 12.422 -5.206 -19.087 1.00 76.62 86 GLU A C 1
ATOM 697 O O . GLU A 1 86 ? 12.533 -3.984 -19.164 1.00 76.62 86 GLU A O 1
ATOM 702 N N . THR A 1 87 ? 11.492 -5.774 -18.320 1.00 75.00 87 THR A N 1
ATOM 703 C CA . THR A 1 87 ? 10.503 -5.025 -17.538 1.00 75.00 87 THR A CA 1
ATOM 704 C C . THR A 1 87 ? 11.064 -4.476 -16.222 1.00 75.00 87 THR A C 1
ATOM 706 O O . THR A 1 87 ? 10.458 -3.586 -15.620 1.00 75.00 87 THR A O 1
ATOM 709 N N . ALA A 1 88 ? 12.234 -4.957 -15.784 1.00 70.31 88 ALA A N 1
ATOM 710 C CA . ALA A 1 88 ? 12.958 -4.433 -14.631 1.00 70.31 88 ALA A CA 1
ATOM 711 C C . ALA A 1 88 ? 13.971 -3.363 -15.062 1.00 70.31 88 ALA A C 1
ATOM 713 O O . ALA A 1 88 ? 14.856 -3.596 -15.883 1.00 70.31 88 ALA A O 1
ATOM 714 N N . SER A 1 89 ? 13.912 -2.184 -14.446 1.00 64.81 89 SER A N 1
ATOM 715 C CA . SER A 1 89 ? 14.987 -1.202 -14.583 1.00 64.81 89 SER A CA 1
ATOM 716 C C . SER A 1 89 ? 16.223 -1.697 -13.837 1.00 64.81 89 SER A C 1
ATOM 718 O O . SER A 1 89 ? 16.085 -2.103 -12.689 1.00 64.81 89 SER A O 1
ATOM 720 N N . GLY A 1 90 ? 17.414 -1.589 -14.427 1.00 61.81 90 GLY A N 1
ATOM 721 C CA . GLY A 1 90 ? 18.684 -1.804 -13.719 1.00 61.81 90 GLY A CA 1
ATOM 722 C C . GLY A 1 90 ? 19.568 -2.924 -14.257 1.00 61.81 90 GLY A C 1
ATOM 723 O O . GLY A 1 90 ? 20.691 -3.037 -13.780 1.00 61.81 90 GLY A O 1
ATOM 724 N N . GLY A 1 91 ? 19.110 -3.678 -15.2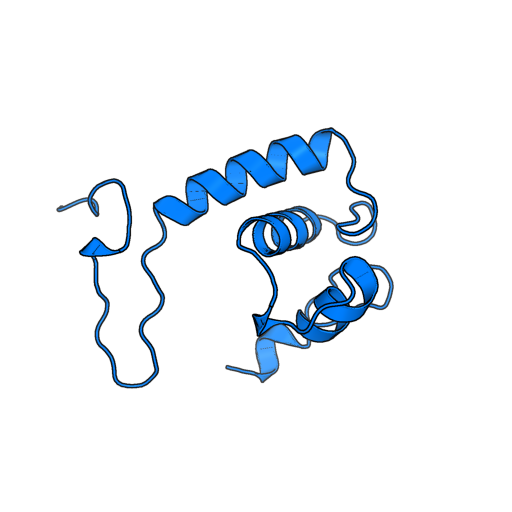61 1.00 52.66 91 GLY A N 1
ATOM 725 C CA . GLY A 1 91 ? 19.830 -4.845 -15.760 1.00 52.66 91 GLY A CA 1
ATOM 726 C C . GLY A 1 91 ? 19.802 -5.950 -14.711 1.00 52.66 91 GLY A C 1
ATOM 727 O O . GLY A 1 91 ? 20.263 -5.790 -13.583 1.00 52.66 91 GLY A O 1
ATOM 728 N N . ILE A 1 92 ? 19.230 -7.096 -15.058 1.00 53.88 92 ILE A N 1
ATOM 729 C CA . ILE A 1 92 ? 19.442 -8.295 -14.250 1.00 53.88 92 ILE A CA 1
ATOM 730 C C . ILE A 1 92 ? 20.949 -8.489 -14.162 1.00 53.88 92 ILE A C 1
ATOM 732 O O . ILE A 1 92 ? 21.636 -8.307 -15.166 1.00 53.88 92 ILE A O 1
ATOM 736 N N . TYR A 1 93 ? 21.463 -8.814 -12.977 1.00 52.59 93 TYR A N 1
ATOM 737 C CA . TYR A 1 93 ? 22.844 -9.253 -12.826 1.00 52.59 93 TYR A CA 1
ATOM 738 C C . TYR A 1 93 ? 23.083 -10.417 -13.795 1.00 52.59 93 TYR A C 1
ATOM 740 O O . TYR A 1 93 ? 22.740 -11.560 -13.498 1.00 52.59 93 TYR A O 1
ATOM 748 N N . VAL A 1 94 ? 23.626 -10.108 -14.974 1.00 41.69 94 VAL A N 1
ATOM 749 C CA . VAL A 1 94 ? 24.164 -11.097 -15.895 1.00 41.69 94 VAL A CA 1
ATOM 750 C C . VAL A 1 94 ? 25.404 -11.610 -15.185 1.00 41.69 94 VAL A C 1
ATOM 752 O O . VAL A 1 94 ? 26.368 -10.866 -14.996 1.00 41.69 94 VAL A O 1
ATOM 755 N N . LYS A 1 95 ? 25.298 -12.821 -14.649 1.00 41.84 95 LYS A N 1
ATOM 756 C CA . LYS A 1 95 ? 26.421 -13.521 -14.043 1.00 41.84 95 LYS A CA 1
ATOM 757 C C . LYS A 1 95 ? 27.265 -14.161 -15.133 1.00 41.84 95 LYS A C 1
ATOM 759 O O . LYS A 1 95 ? 26.655 -14.666 -16.101 1.00 41.84 95 LYS A O 1
#

Foldseek 3Di:
DVVVQQDQQLADVQGGQQSLCCPQPVDGSVPQDLLLVLLSVLCRVPRHVAHSNDHDPVSNVSSVVSSVVVLQPADDADVPDDGDNVSHPDDDPPD

Radius of gyration: 14.79 Å; chains: 1; bounding box: 38×30×35 Å

Secondary structure (DSSP, 8-state):
-HHHHTT-EEETTEESHHHHHHHHHSS-GGG--HHHHHHHHHHTT-TTT--SSS--HHHHHHHHHHHHHTTSSPPPPPTTPPP-GGGSTT-----

pLDDT: mean 83.75, std 15.3, range [41.69, 97.56]

Sequence (95 aa):
MEVYLNSIEMGDGIYGVDACAEYNFGKEADELSRADCALIAATLPNPRKFSSRYPSRYMRKRQRRIQREMKFIPSFPKEGEDYNPETASGGIYVK